Protein AF-A0A534A314-F1 (afdb_monomer)

Solvent-accessible surface area (backbone atoms only — not comparable to full-atom values): 8216 Å² total; per-residue (Å²): 131,87,49,72,64,58,55,51,50,52,51,50,52,51,52,52,53,55,54,60,58,64,67,71,78,52,62,71,66,57,42,53,50,52,50,49,46,46,48,26,66,86,48,67,47,77,51,80,60,60,69,62,54,51,57,53,46,54,55,48,51,54,51,50,52,48,51,52,55,72,70,52,55,65,70,62,51,62,73,41,39,63,57,50,59,48,58,46,47,54,49,34,52,51,38,17,50,56,44,15,52,51,35,40,74,72,70,42,56,71,68,58,12,47,50,52,4,52,65,64,30,73,64,90,74,61,67,63,58,55,53,51,53,59,55,51,62,61,53,64,73,68,77,78,124

Structure (mmCIF, N/CA/C/O backbone):
data_AF-A0A534A314-F1
#
_entry.id   AF-A0A534A314-F1
#
loop_
_atom_site.group_PDB
_atom_site.id
_atom_site.type_symbol
_atom_site.label_atom_id
_atom_site.label_alt_id
_atom_site.label_comp_id
_atom_site.label_asym_id
_atom_site.label_entity_id
_atom_site.label_seq_id
_atom_site.pdbx_PDB_ins_code
_atom_site.Cartn_x
_atom_site.Cartn_y
_atom_site.Cartn_z
_atom_site.occupancy
_atom_site.B_iso_or_equiv
_atom_site.auth_seq_id
_atom_site.auth_comp_id
_atom_site.auth_asym_id
_atom_site.auth_atom_id
_atom_site.pdbx_PDB_model_num
ATOM 1 N N . MET A 1 1 ? 15.201 -13.469 -41.704 1.00 51.03 1 MET A N 1
ATOM 2 C CA . MET A 1 1 ? 15.998 -13.654 -40.471 1.00 51.03 1 MET A CA 1
ATOM 3 C C . MET A 1 1 ? 16.182 -12.272 -39.883 1.00 51.03 1 MET A C 1
ATOM 5 O O . MET A 1 1 ? 16.648 -11.412 -40.612 1.00 51.03 1 MET A O 1
ATOM 9 N N . ILE A 1 2 ? 15.714 -12.028 -38.661 1.00 59.84 2 ILE A N 1
ATOM 10 C CA . ILE A 1 2 ? 15.777 -10.694 -38.045 1.00 59.84 2 ILE A CA 1
ATOM 11 C C . ILE A 1 2 ? 17.243 -10.406 -37.703 1.00 59.84 2 ILE A C 1
ATOM 13 O O . ILE A 1 2 ? 17.919 -11.263 -37.129 1.00 59.84 2 ILE A O 1
ATOM 17 N N . SER A 1 3 ? 17.747 -9.241 -38.097 1.00 76.69 3 SER A N 1
ATOM 18 C CA . SER A 1 3 ? 19.159 -8.882 -37.943 1.00 76.69 3 SER A CA 1
ATOM 19 C C . SER A 1 3 ? 19.471 -8.593 -36.469 1.00 76.69 3 SER A C 1
ATOM 21 O O . SER A 1 3 ? 18.669 -7.970 -35.768 1.00 76.69 3 SER A O 1
ATOM 23 N N . LEU A 1 4 ? 20.659 -8.973 -35.974 1.00 75.88 4 LEU A N 1
ATOM 24 C CA . LEU A 1 4 ? 21.098 -8.612 -34.609 1.00 75.88 4 LEU A CA 1
ATOM 25 C C . LEU A 1 4 ? 21.045 -7.093 -34.370 1.00 75.88 4 LEU A C 1
ATOM 27 O O . LEU A 1 4 ? 20.738 -6.653 -33.265 1.00 75.88 4 LEU A O 1
ATOM 31 N N . ALA A 1 5 ? 21.271 -6.302 -35.424 1.00 78.50 5 ALA A N 1
ATOM 32 C CA . ALA A 1 5 ? 21.130 -4.851 -35.398 1.00 78.50 5 ALA A CA 1
ATOM 33 C C . ALA A 1 5 ? 19.686 -4.399 -35.112 1.00 78.50 5 ALA A C 1
ATOM 35 O O . ALA A 1 5 ? 19.483 -3.521 -34.281 1.00 78.50 5 ALA A O 1
ATOM 36 N N . GLU A 1 6 ? 18.677 -5.028 -35.721 1.00 70.56 6 GLU A N 1
ATOM 37 C CA . GLU A 1 6 ? 17.263 -4.707 -35.466 1.00 70.56 6 GLU A CA 1
ATOM 38 C C . GLU A 1 6 ? 16.865 -5.069 -34.034 1.00 70.56 6 GLU A C 1
ATOM 40 O O . GLU A 1 6 ? 16.187 -4.296 -33.361 1.00 70.56 6 GLU A O 1
ATOM 45 N N . THR A 1 7 ? 17.369 -6.194 -33.521 1.00 77.00 7 THR A N 1
ATOM 46 C CA . THR A 1 7 ? 17.123 -6.601 -32.128 1.00 77.00 7 THR A CA 1
ATOM 47 C C . THR A 1 7 ? 17.767 -5.619 -31.142 1.00 77.00 7 THR A C 1
ATOM 49 O O . THR A 1 7 ? 17.141 -5.224 -30.159 1.00 77.00 7 THR A O 1
ATOM 52 N N . ALA A 1 8 ? 18.992 -5.163 -31.421 1.00 78.50 8 ALA A N 1
ATOM 53 C CA . ALA A 1 8 ? 19.691 -4.176 -30.600 1.00 78.50 8 ALA A CA 1
ATOM 54 C C . ALA A 1 8 ? 18.999 -2.802 -30.616 1.00 78.50 8 ALA A C 1
ATOM 56 O O . ALA A 1 8 ? 18.891 -2.164 -29.570 1.00 78.50 8 ALA A O 1
ATOM 57 N N . ILE A 1 9 ? 18.484 -2.367 -31.771 1.00 80.44 9 ILE A N 1
ATOM 58 C CA . ILE A 1 9 ? 17.748 -1.100 -31.908 1.00 80.44 9 ILE A CA 1
ATOM 59 C C . ILE A 1 9 ? 16.418 -1.161 -31.149 1.00 80.44 9 ILE A C 1
ATOM 61 O O . ILE A 1 9 ? 16.082 -0.212 -30.443 1.00 80.44 9 ILE A O 1
ATOM 65 N N . LEU A 1 10 ? 15.691 -2.279 -31.225 1.00 71.56 10 LEU A N 1
ATOM 66 C CA . LEU A 1 10 ? 14.437 -2.462 -30.486 1.00 71.56 10 LEU A CA 1
ATOM 67 C C . LEU A 1 10 ? 14.660 -2.481 -28.968 1.00 71.56 10 LEU A C 1
ATOM 69 O O . LEU A 1 10 ? 13.926 -1.823 -28.231 1.00 71.56 10 LEU A O 1
ATOM 73 N N . LEU A 1 11 ? 15.706 -3.167 -28.496 1.00 78.00 11 LEU A N 1
ATOM 74 C CA . LEU A 1 11 ? 16.074 -3.174 -27.077 1.00 78.00 11 LEU A CA 1
ATOM 75 C C . LEU A 1 11 ? 16.525 -1.787 -26.599 1.00 78.00 11 LEU A C 1
ATOM 77 O O . LEU A 1 11 ? 16.114 -1.345 -25.528 1.00 78.00 11 LEU A O 1
ATOM 81 N N . ALA A 1 12 ? 17.314 -1.066 -27.399 1.00 76.81 12 ALA A N 1
ATOM 82 C CA . ALA A 1 12 ? 17.746 0.291 -27.077 1.00 76.81 12 ALA A CA 1
ATOM 83 C C . ALA A 1 12 ? 16.563 1.273 -27.032 1.00 76.81 12 ALA A C 1
ATOM 85 O O . ALA A 1 12 ? 16.451 2.053 -26.085 1.00 76.81 12 ALA A O 1
ATOM 86 N N . ALA A 1 13 ? 15.644 1.200 -27.998 1.00 69.25 13 ALA A N 1
ATOM 87 C CA . ALA A 1 13 ? 14.438 2.024 -28.026 1.00 69.25 13 ALA A CA 1
ATOM 88 C C . ALA A 1 13 ? 13.527 1.740 -26.821 1.00 69.25 13 ALA A C 1
ATOM 90 O O . ALA A 1 13 ? 13.040 2.679 -26.189 1.00 69.25 13 ALA A O 1
ATOM 91 N N . ALA A 1 14 ? 13.359 0.468 -26.446 1.00 67.50 14 ALA A N 1
ATOM 92 C CA . ALA A 1 14 ? 12.597 0.076 -25.263 1.00 67.50 14 ALA A CA 1
ATOM 93 C C . ALA A 1 14 ? 13.229 0.616 -23.969 1.00 67.50 14 ALA A C 1
ATOM 95 O O . ALA A 1 14 ? 12.530 1.192 -23.137 1.00 67.50 14 ALA A O 1
ATOM 96 N N . VAL A 1 15 ? 14.552 0.505 -23.811 1.00 77.00 15 VAL A N 1
ATOM 97 C CA . VAL A 1 15 ? 15.273 1.030 -22.637 1.00 77.00 15 VAL A CA 1
ATOM 98 C C . VAL A 1 15 ? 15.159 2.553 -22.545 1.00 77.00 15 VAL A C 1
ATOM 100 O O . VAL A 1 15 ? 14.913 3.082 -21.459 1.00 77.00 15 VAL A O 1
ATOM 103 N N . VAL A 1 16 ? 15.290 3.268 -23.665 1.00 71.88 16 VAL A N 1
ATOM 104 C CA . VAL A 1 16 ? 15.175 4.735 -23.704 1.00 71.88 16 VAL A CA 1
ATOM 105 C C . VAL A 1 16 ? 13.746 5.185 -23.396 1.00 71.88 16 VAL A C 1
ATOM 107 O O . VAL A 1 16 ? 13.565 6.067 -22.557 1.00 71.88 16 VAL A O 1
ATOM 110 N N . ALA A 1 17 ? 12.734 4.547 -23.989 1.00 59.81 17 ALA A N 1
ATOM 111 C CA . ALA A 1 17 ? 11.330 4.836 -23.705 1.00 59.81 17 ALA A CA 1
ATOM 112 C C . ALA A 1 17 ? 10.996 4.598 -22.222 1.00 59.81 17 ALA A C 1
ATOM 114 O O . ALA A 1 17 ? 10.445 5.476 -21.559 1.00 59.81 17 ALA A O 1
ATOM 115 N N . VAL A 1 18 ? 11.408 3.455 -21.662 1.00 59.53 18 VAL A N 1
ATOM 116 C CA . VAL A 1 18 ? 11.186 3.113 -20.246 1.00 59.53 18 VAL A CA 1
ATOM 117 C C . VAL A 1 18 ? 11.905 4.091 -19.309 1.00 59.53 18 VAL A C 1
ATOM 119 O O . VAL A 1 18 ? 11.337 4.518 -18.303 1.00 59.53 18 VAL A O 1
ATOM 122 N N . SER A 1 19 ? 13.135 4.494 -19.639 1.00 60.34 19 SER A N 1
ATOM 123 C CA . SER A 1 19 ? 13.911 5.449 -18.838 1.00 60.34 19 SER A CA 1
ATOM 124 C C . SER A 1 19 ? 13.297 6.856 -18.856 1.00 60.34 19 SER A C 1
ATOM 126 O O . SER A 1 19 ? 13.246 7.519 -17.817 1.00 60.34 19 SER A O 1
ATOM 128 N N . LEU A 1 20 ? 12.754 7.282 -20.003 1.00 61.81 20 LEU A N 1
ATOM 129 C CA . LEU A 1 20 ? 12.085 8.575 -20.159 1.00 61.81 20 LEU A CA 1
ATOM 130 C C . LEU A 1 20 ? 10.783 8.643 -19.344 1.00 61.81 20 LEU A C 1
ATOM 132 O O . LEU A 1 20 ? 10.540 9.628 -18.648 1.00 61.81 20 LEU A O 1
ATOM 136 N N . PHE A 1 21 ? 9.993 7.566 -19.333 1.00 49.66 21 PHE A N 1
ATOM 137 C CA . PHE A 1 21 ? 8.786 7.473 -18.501 1.00 49.66 21 PHE A CA 1
ATOM 138 C C . PHE A 1 21 ? 9.092 7.374 -16.998 1.00 49.66 21 PHE A C 1
ATOM 140 O O . PHE A 1 21 ? 8.310 7.848 -16.170 1.00 49.66 21 PHE A O 1
ATOM 147 N N . ARG A 1 22 ? 10.265 6.849 -16.621 1.00 53.84 22 ARG A N 1
ATOM 148 C CA . ARG A 1 22 ? 10.719 6.801 -15.220 1.00 53.84 22 ARG A CA 1
ATOM 149 C C . ARG A 1 22 ? 11.080 8.181 -14.651 1.00 53.84 22 ARG A C 1
ATOM 151 O O . ARG A 1 22 ? 11.195 8.326 -13.433 1.00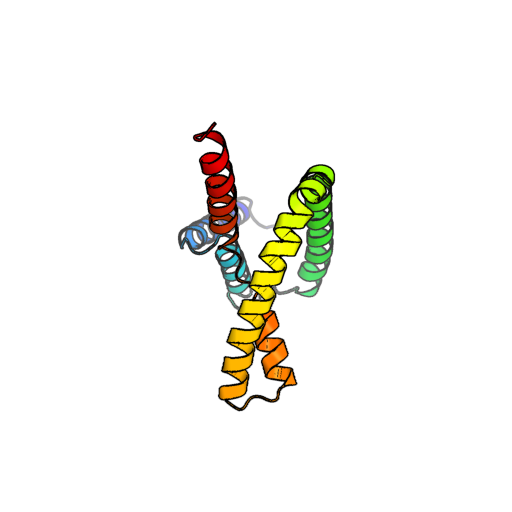 53.84 22 ARG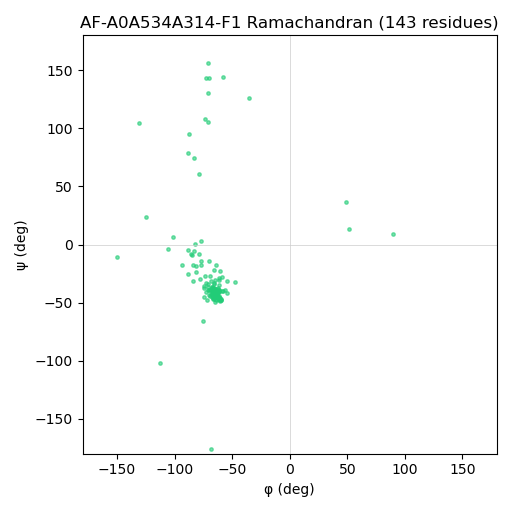 A O 1
ATOM 158 N N . PHE A 1 23 ? 11.230 9.199 -15.499 1.00 48.25 23 PHE A N 1
ATOM 159 C CA . PHE A 1 23 ? 11.619 10.551 -15.088 1.00 48.25 23 PHE A CA 1
ATOM 160 C C . PHE A 1 23 ? 10.473 11.360 -14.443 1.00 48.25 23 PHE A C 1
ATOM 162 O O . PHE A 1 23 ? 10.726 12.354 -13.764 1.00 48.25 23 PHE A O 1
ATOM 169 N N . ALA A 1 24 ? 9.215 10.917 -14.564 1.00 52.94 24 ALA A N 1
ATOM 170 C CA . ALA A 1 24 ? 8.035 11.683 -14.143 1.00 52.94 24 ALA A CA 1
ATOM 171 C C . ALA A 1 24 ? 7.748 11.726 -12.622 1.00 52.94 24 ALA A C 1
ATOM 173 O O . ALA A 1 24 ? 6.764 12.334 -12.213 1.00 52.94 24 ALA A O 1
ATOM 174 N N . ARG A 1 25 ? 8.593 11.130 -11.765 1.00 50.28 25 ARG A N 1
ATOM 175 C CA . ARG A 1 25 ? 8.649 11.351 -10.295 1.00 50.28 25 ARG A CA 1
ATOM 176 C C . ARG A 1 25 ? 7.337 11.230 -9.487 1.00 50.28 25 ARG A C 1
ATOM 178 O O . ARG A 1 25 ? 7.312 11.600 -8.314 1.00 50.28 25 ARG A O 1
ATOM 185 N N . LEU A 1 26 ? 6.274 10.673 -10.058 1.00 52.34 26 LEU A N 1
ATOM 186 C CA . LEU A 1 26 ? 5.125 10.155 -9.319 1.00 52.34 26 LEU A CA 1
ATOM 187 C C . LEU A 1 26 ? 5.542 8.876 -8.582 1.00 52.34 26 LEU A C 1
ATOM 189 O O . LEU A 1 26 ? 6.525 8.239 -8.960 1.00 52.34 26 LEU A O 1
ATOM 193 N N . SER A 1 27 ? 4.827 8.536 -7.501 1.00 56.97 27 SER A N 1
ATOM 194 C CA . SER A 1 27 ? 5.039 7.317 -6.699 1.00 56.97 27 SER A CA 1
ATOM 195 C C . SER A 1 27 ? 5.465 6.154 -7.606 1.00 56.97 27 SER A C 1
ATOM 197 O O . SER A 1 27 ? 4.811 5.893 -8.610 1.00 56.97 27 SER A O 1
ATOM 199 N N . SER A 1 28 ? 6.586 5.495 -7.295 1.00 60.88 28 SER A N 1
ATOM 200 C CA . SER A 1 28 ? 7.223 4.490 -8.169 1.00 60.88 28 SER A CA 1
ATOM 201 C C . SER A 1 28 ? 6.226 3.452 -8.724 1.00 60.88 28 SER A C 1
ATOM 203 O O . SER A 1 28 ? 6.332 3.016 -9.865 1.00 60.88 28 SER A O 1
ATOM 205 N N . ILE A 1 29 ? 5.191 3.132 -7.943 1.00 68.19 29 ILE A N 1
ATOM 206 C CA . ILE A 1 29 ? 4.093 2.228 -8.310 1.00 68.19 29 ILE A CA 1
ATOM 207 C C . ILE A 1 29 ? 3.181 2.831 -9.392 1.00 68.19 29 ILE A C 1
ATOM 209 O O . ILE A 1 29 ? 2.847 2.148 -10.356 1.00 68.19 29 ILE A O 1
ATOM 213 N N . LEU A 1 30 ? 2.808 4.109 -9.269 1.00 64.94 30 LEU A N 1
ATOM 214 C CA . LEU A 1 30 ? 2.033 4.840 -10.281 1.00 64.94 30 LEU A CA 1
ATOM 215 C C . LEU A 1 30 ? 2.797 4.950 -11.608 1.00 64.94 30 LEU A C 1
ATOM 217 O O . LEU A 1 30 ? 2.185 4.825 -12.665 1.00 64.94 30 LEU A O 1
ATOM 221 N N . GLY A 1 31 ? 4.122 5.129 -11.559 1.00 68.81 31 GLY A N 1
ATOM 222 C CA . GLY A 1 31 ? 4.974 5.161 -12.753 1.00 68.81 31 GLY A CA 1
ATOM 223 C C . GLY A 1 31 ? 5.003 3.825 -13.502 1.00 68.81 31 GLY A C 1
ATOM 224 O O . GLY A 1 31 ? 4.824 3.802 -14.718 1.00 68.81 31 GLY A O 1
ATOM 225 N N . TYR A 1 32 ? 5.150 2.709 -12.778 1.00 68.00 32 TYR A N 1
ATOM 226 C CA . TYR A 1 32 ? 5.057 1.369 -13.372 1.00 68.00 32 TYR A CA 1
ATOM 227 C C . TYR A 1 32 ? 3.667 1.087 -13.959 1.00 68.00 32 TYR A C 1
ATOM 229 O O . TYR A 1 32 ? 3.571 0.538 -15.055 1.00 68.00 32 TYR A O 1
ATOM 237 N N . LEU A 1 33 ? 2.595 1.501 -13.272 1.00 73.81 33 LEU A N 1
ATOM 238 C CA . LEU A 1 33 ? 1.221 1.310 -13.746 1.00 73.81 33 LEU A CA 1
ATOM 239 C C . LEU A 1 33 ? 0.939 2.117 -15.026 1.00 73.81 33 LEU A C 1
ATOM 241 O O . LEU A 1 33 ? 0.371 1.590 -15.979 1.00 73.81 33 LEU A O 1
ATOM 245 N N . ALA A 1 34 ? 1.375 3.379 -15.066 1.00 74.06 34 ALA A N 1
ATOM 246 C CA . ALA A 1 34 ? 1.204 4.254 -16.224 1.00 74.06 34 ALA A CA 1
ATOM 247 C C . ALA A 1 34 ? 2.010 3.769 -17.438 1.00 74.06 34 ALA A C 1
ATOM 249 O O . ALA A 1 34 ? 1.492 3.767 -18.551 1.00 74.06 34 ALA A O 1
ATOM 250 N N . ALA A 1 35 ? 3.246 3.304 -17.226 1.00 71.75 35 ALA A N 1
ATOM 251 C CA . ALA A 1 35 ? 4.055 2.705 -18.285 1.00 71.75 35 ALA A CA 1
ATOM 252 C C . ALA A 1 35 ? 3.411 1.417 -18.829 1.00 71.75 35 ALA A C 1
ATOM 254 O O . ALA A 1 35 ? 3.338 1.238 -20.042 1.00 71.75 35 ALA A O 1
ATOM 255 N N . GLY A 1 36 ? 2.881 0.557 -17.951 1.00 72.19 36 GLY A N 1
ATOM 256 C CA . GLY A 1 36 ? 2.141 -0.644 -18.351 1.00 72.19 36 GLY A CA 1
ATOM 257 C C . GLY A 1 36 ? 0.879 -0.327 -19.158 1.00 72.19 36 GLY A C 1
ATOM 258 O O . GLY A 1 36 ? 0.604 -0.999 -20.148 1.00 72.19 36 GLY A O 1
ATOM 259 N N . LEU A 1 37 ? 0.152 0.734 -18.798 1.00 75.75 37 LEU A N 1
ATOM 260 C CA . LEU A 1 37 ? -1.029 1.186 -19.539 1.00 75.75 37 LEU A CA 1
ATOM 261 C C . LEU A 1 37 ? -0.667 1.794 -20.905 1.00 75.75 37 LEU A C 1
ATOM 263 O O . LEU A 1 37 ? -1.351 1.532 -21.890 1.00 75.75 37 LEU A O 1
ATOM 267 N N . ALA A 1 38 ? 0.424 2.564 -20.973 1.00 73.62 38 ALA A N 1
ATOM 268 C CA . ALA A 1 38 ? 0.909 3.185 -22.207 1.00 73.62 38 ALA A CA 1
ATOM 269 C C . ALA A 1 38 ? 1.500 2.167 -23.200 1.00 73.62 38 ALA A C 1
ATOM 271 O O . ALA A 1 38 ? 1.384 2.342 -24.411 1.00 73.62 38 ALA A O 1
ATOM 272 N N . ILE A 1 39 ? 2.134 1.104 -22.704 1.00 69.88 39 ILE A N 1
ATOM 273 C CA . ILE A 1 39 ? 2.740 0.048 -23.532 1.00 69.88 39 ILE A CA 1
ATOM 274 C C . ILE A 1 39 ? 1.726 -1.066 -23.855 1.00 69.88 39 ILE A C 1
ATOM 276 O O . ILE A 1 39 ? 1.852 -1.740 -24.877 1.00 69.88 39 ILE A O 1
ATOM 280 N N . GLY A 1 40 ? 0.714 -1.247 -23.004 1.00 68.88 40 GLY A N 1
ATOM 281 C CA . GLY A 1 40 ? -0.323 -2.264 -23.145 1.00 68.88 40 GLY A CA 1
ATOM 282 C C . GLY A 1 40 ? -1.288 -2.041 -24.321 1.00 68.88 40 GLY A C 1
ATOM 283 O O . GLY A 1 40 ? -1.151 -1.086 -25.093 1.00 68.88 40 GLY A O 1
ATOM 284 N N . PRO A 1 41 ? -2.310 -2.907 -24.450 1.00 65.31 41 PRO A N 1
ATOM 285 C CA . PRO A 1 41 ? -3.249 -2.894 -25.578 1.00 65.31 41 PRO A CA 1
ATOM 286 C C . PRO A 1 41 ? -4.043 -1.583 -25.705 1.00 65.31 41 PRO A C 1
ATOM 288 O O . PRO A 1 41 ? -4.494 -1.245 -26.793 1.00 65.31 41 PRO A O 1
ATOM 291 N N . TRP A 1 42 ? -4.182 -0.825 -24.609 1.00 66.19 42 TRP A N 1
ATOM 292 C CA . TRP A 1 42 ? -4.869 0.474 -24.562 1.00 66.19 42 TRP A CA 1
ATOM 293 C C . TRP A 1 42 ? -3.995 1.681 -24.948 1.00 66.19 42 TRP A C 1
ATOM 295 O O . TRP A 1 42 ? -4.519 2.785 -25.077 1.00 66.19 42 TRP A O 1
ATOM 305 N N . GLY A 1 43 ? -2.680 1.497 -25.103 1.00 68.81 43 GLY A N 1
ATOM 306 C CA . GLY A 1 43 ? -1.740 2.549 -25.488 1.00 68.81 43 GLY A CA 1
ATOM 307 C C . GLY A 1 43 ? -1.159 2.310 -26.879 1.00 68.81 43 GLY A C 1
ATOM 308 O O . GLY A 1 43 ? -1.808 2.578 -27.884 1.00 68.81 43 GLY A O 1
ATOM 309 N N . LEU A 1 44 ? 0.075 1.809 -26.945 1.00 64.19 44 LEU A N 1
ATOM 310 C CA . LEU A 1 44 ? 0.793 1.559 -28.202 1.00 64.19 44 LEU A CA 1
ATOM 311 C C . LEU A 1 44 ? 0.449 0.213 -28.868 1.00 64.19 44 LEU A C 1
ATOM 313 O O . LEU A 1 44 ? 0.934 -0.049 -29.966 1.00 64.19 44 LEU A O 1
ATOM 317 N N . ASN A 1 45 ? -0.358 -0.637 -28.215 1.00 66.88 45 ASN A N 1
ATOM 318 C CA . ASN A 1 45 ? -0.768 -1.966 -28.693 1.00 66.88 45 ASN A CA 1
ATOM 319 C C . ASN A 1 45 ? 0.404 -2.840 -29.185 1.00 66.88 45 ASN A C 1
ATOM 321 O O . ASN A 1 45 ? 0.301 -3.587 -30.155 1.00 66.88 45 ASN A O 1
ATOM 325 N N . LEU A 1 46 ? 1.551 -2.724 -28.509 1.00 62.12 46 LEU A N 1
ATOM 326 C CA . LEU A 1 46 ? 2.768 -3.459 -28.858 1.00 62.12 46 LEU A CA 1
ATOM 327 C C . LEU A 1 46 ? 2.713 -4.928 -28.406 1.00 62.12 46 LEU A C 1
ATOM 329 O O . LEU A 1 46 ? 3.494 -5.746 -28.886 1.00 62.12 46 LEU A O 1
ATOM 333 N N . ILE A 1 47 ? 1.802 -5.261 -27.483 1.00 60.75 47 ILE A N 1
ATOM 334 C CA . ILE A 1 47 ? 1.585 -6.612 -26.961 1.00 60.75 47 ILE A CA 1
ATOM 335 C C . ILE A 1 47 ? 0.082 -6.928 -27.008 1.00 60.75 47 ILE A C 1
ATOM 337 O O . ILE A 1 47 ? -0.687 -6.412 -26.198 1.00 60.75 47 ILE A O 1
ATOM 341 N N . GLY A 1 48 ? -0.328 -7.756 -27.975 1.00 61.94 48 GLY A N 1
ATOM 342 C CA . GLY A 1 48 ? -1.734 -8.102 -28.233 1.00 61.94 48 GLY A CA 1
ATOM 343 C C . GLY A 1 48 ? -2.240 -9.373 -27.537 1.00 61.94 48 GLY A C 1
ATOM 344 O O . GLY A 1 48 ? -3.446 -9.537 -27.381 1.00 61.94 48 GLY A O 1
ATOM 345 N N . ASP A 1 49 ? -1.350 -10.254 -27.070 1.00 67.38 49 ASP A N 1
ATOM 346 C CA . ASP A 1 49 ? -1.734 -11.510 -26.409 1.00 67.38 49 ASP A CA 1
ATOM 347 C C . ASP A 1 49 ? -1.933 -11.319 -24.898 1.00 67.38 49 ASP A C 1
ATOM 349 O O . ASP A 1 49 ? -1.076 -11.654 -24.072 1.00 67.38 49 ASP A O 1
ATOM 353 N N . ILE A 1 50 ? -3.094 -10.774 -24.533 1.00 70.31 50 ILE A N 1
ATOM 354 C CA . ILE A 1 50 ? -3.507 -10.559 -23.137 1.00 70.31 50 ILE A CA 1
ATOM 355 C C . ILE A 1 50 ? -3.477 -11.879 -22.349 1.00 70.31 50 ILE A C 1
ATOM 357 O O . ILE A 1 50 ? -3.005 -11.897 -21.211 1.00 70.31 50 ILE A O 1
ATOM 361 N N . ASP A 1 51 ? -3.890 -12.990 -22.965 1.00 74.44 51 ASP A N 1
ATOM 362 C CA . ASP A 1 51 ? -3.914 -14.317 -22.336 1.00 74.44 51 ASP A CA 1
ATOM 363 C C . ASP A 1 51 ? -2.520 -14.793 -21.900 1.00 74.44 51 ASP A C 1
ATOM 365 O O . ASP A 1 51 ? -2.338 -15.322 -20.800 1.00 74.44 51 ASP A O 1
ATOM 369 N N . ARG A 1 52 ? -1.494 -14.550 -22.726 1.00 72.62 52 ARG A N 1
ATOM 370 C CA . ARG A 1 52 ? -0.108 -14.926 -22.403 1.00 72.62 52 ARG A CA 1
ATOM 371 C C . ARG A 1 52 ? 0.471 -14.055 -21.296 1.00 72.62 52 ARG A C 1
ATOM 373 O O . ARG A 1 52 ? 1.162 -14.569 -20.416 1.00 72.62 52 ARG A O 1
ATOM 380 N N . ILE A 1 53 ? 0.164 -12.759 -21.306 1.00 76.12 53 ILE A N 1
ATOM 381 C CA . ILE A 1 53 ? 0.586 -11.838 -20.244 1.00 76.12 53 ILE A CA 1
ATOM 382 C C . ILE A 1 53 ? -0.074 -12.215 -18.913 1.00 76.12 53 ILE A C 1
ATOM 384 O O . ILE A 1 53 ? 0.595 -12.195 -17.878 1.00 76.12 53 ILE A O 1
ATOM 388 N N . MET A 1 54 ? -1.363 -12.570 -18.927 1.00 82.62 54 MET A N 1
ATOM 389 C CA . MET A 1 54 ? -2.124 -12.910 -17.723 1.00 82.62 54 MET A CA 1
ATOM 390 C C . MET A 1 54 ? -1.570 -14.167 -17.044 1.00 82.62 54 MET A C 1
ATOM 392 O O . MET A 1 54 ? -1.309 -14.136 -15.842 1.00 82.62 54 MET A O 1
ATOM 396 N N . GLN A 1 55 ? -1.269 -15.215 -17.817 1.00 82.75 55 GLN A N 1
ATOM 397 C CA . GLN A 1 55 ? -0.677 -16.444 -17.285 1.00 82.75 55 GLN A CA 1
ATOM 398 C C . GLN A 1 55 ? 0.703 -16.188 -16.652 1.00 82.75 55 GLN A C 1
ATOM 400 O O . GLN A 1 55 ? 0.968 -16.632 -15.539 1.00 82.75 55 GLN A O 1
ATOM 405 N N . VAL A 1 56 ? 1.577 -15.417 -17.312 1.00 84.62 56 VAL A N 1
ATOM 406 C CA . VAL A 1 56 ? 2.898 -15.049 -16.760 1.00 84.62 56 VAL A CA 1
ATOM 407 C C . VAL A 1 56 ? 2.772 -14.155 -15.518 1.00 84.62 56 VAL A C 1
ATOM 409 O O . VAL A 1 56 ? 3.533 -14.311 -14.561 1.00 84.62 56 VAL A O 1
ATOM 412 N N . SER A 1 57 ? 1.801 -13.242 -15.499 1.00 86.62 57 SER A N 1
ATOM 413 C CA . SER A 1 57 ? 1.565 -12.339 -14.366 1.00 86.62 57 SER A CA 1
ATOM 414 C C . SER A 1 57 ? 1.071 -13.084 -13.130 1.00 86.62 57 SER A C 1
ATOM 416 O O . SER A 1 57 ? 1.485 -12.752 -12.022 1.00 86.62 57 SER A O 1
ATOM 418 N N . GLU A 1 58 ? 0.239 -14.113 -13.302 1.00 91.38 58 GLU A N 1
ATOM 419 C CA . GLU A 1 58 ? -0.228 -14.951 -12.198 1.00 91.38 58 GLU A CA 1
ATOM 420 C C . GLU A 1 58 ? 0.950 -15.637 -11.488 1.00 91.38 58 GLU A C 1
ATOM 422 O O . GLU A 1 58 ? 1.108 -15.501 -10.272 1.00 91.38 58 GLU A O 1
ATOM 427 N N . PHE A 1 59 ? 1.860 -16.256 -12.249 1.00 92.12 59 PHE A N 1
ATOM 428 C CA . PHE A 1 59 ? 3.094 -16.821 -11.693 1.00 92.12 59 PHE A CA 1
ATOM 429 C C . PHE A 1 59 ? 3.985 -15.753 -11.035 1.00 92.12 59 PHE A C 1
ATOM 431 O O . PHE A 1 59 ? 4.544 -15.989 -9.961 1.00 92.12 59 PHE A O 1
ATOM 438 N N . GLY A 1 60 ? 4.093 -14.565 -11.638 1.00 88.69 60 GLY A N 1
ATOM 439 C CA . GLY A 1 60 ? 4.865 -13.447 -11.090 1.00 88.69 60 GLY A CA 1
ATOM 440 C C . GLY A 1 60 ? 4.332 -12.933 -9.747 1.00 88.69 60 GLY A C 1
ATOM 441 O O . GLY A 1 60 ? 5.117 -12.676 -8.834 1.00 88.69 60 GLY A O 1
ATOM 442 N N . ILE A 1 61 ? 3.009 -12.830 -9.591 1.00 92.19 61 ILE A N 1
ATOM 443 C CA . ILE A 1 61 ? 2.365 -12.415 -8.335 1.00 92.19 61 ILE A CA 1
ATOM 444 C C . ILE A 1 61 ? 2.584 -13.468 -7.245 1.00 92.19 61 ILE A C 1
ATOM 446 O O . ILE A 1 61 ? 2.891 -13.101 -6.111 1.00 92.19 61 ILE A O 1
ATOM 450 N N . VAL A 1 62 ? 2.484 -14.761 -7.574 1.00 94.69 62 VAL A N 1
ATOM 451 C CA . VAL A 1 62 ? 2.765 -15.850 -6.622 1.00 94.69 62 VAL A CA 1
ATOM 452 C C . VAL A 1 62 ? 4.216 -15.790 -6.142 1.00 94.69 62 VAL A C 1
ATOM 454 O O . VAL A 1 62 ? 4.461 -15.850 -4.937 1.00 94.69 62 VAL A O 1
ATOM 457 N N . LEU A 1 63 ? 5.177 -15.601 -7.054 1.00 95.50 63 LEU A N 1
ATOM 458 C CA . LEU A 1 63 ? 6.592 -15.458 -6.699 1.00 95.50 63 LEU A CA 1
ATOM 459 C C . LEU A 1 63 ? 6.841 -14.211 -5.837 1.00 95.50 63 LEU A C 1
ATOM 461 O O . LEU A 1 63 ? 7.567 -14.282 -4.847 1.00 95.50 63 LEU A O 1
ATOM 465 N N . LEU A 1 64 ? 6.222 -13.077 -6.177 1.00 91.25 64 LEU A N 1
ATOM 466 C CA . LEU A 1 64 ? 6.331 -11.846 -5.396 1.00 91.25 64 LEU A CA 1
ATOM 467 C C . LEU A 1 64 ? 5.761 -12.032 -3.987 1.00 91.25 64 LEU A C 1
ATOM 469 O O . LEU A 1 64 ? 6.402 -11.644 -3.013 1.00 91.25 64 LEU A O 1
ATOM 473 N N . LEU A 1 65 ? 4.587 -12.653 -3.861 1.00 91.00 65 LEU A N 1
ATOM 474 C CA . LEU A 1 65 ? 3.964 -12.922 -2.567 1.00 91.00 65 LEU A CA 1
ATOM 475 C C . LEU A 1 65 ? 4.790 -13.916 -1.740 1.00 91.00 65 LEU A C 1
ATOM 477 O O . LEU A 1 65 ? 4.878 -13.770 -0.522 1.00 91.00 65 LEU A O 1
ATOM 481 N N . PHE A 1 66 ? 5.446 -14.874 -2.397 1.00 93.38 66 PHE A N 1
ATOM 482 C CA . PHE A 1 66 ? 6.387 -15.790 -1.762 1.00 93.38 66 PHE A CA 1
ATOM 483 C C . PHE A 1 66 ? 7.618 -15.058 -1.217 1.00 93.38 66 PHE A C 1
ATOM 485 O O . PHE A 1 66 ? 7.943 -15.214 -0.043 1.00 93.38 66 PHE A O 1
ATOM 492 N N . ILE A 1 67 ? 8.259 -14.204 -2.022 1.00 91.75 67 ILE A N 1
ATOM 493 C CA . ILE A 1 67 ? 9.404 -13.386 -1.588 1.00 91.75 67 ILE A CA 1
ATOM 494 C C . ILE A 1 67 ? 8.998 -12.460 -0.436 1.00 91.75 67 ILE A C 1
ATOM 496 O O . ILE A 1 67 ? 9.685 -12.418 0.581 1.00 91.75 67 ILE A O 1
ATOM 500 N N . ILE A 1 68 ? 7.852 -11.779 -0.545 1.00 87.81 68 ILE A N 1
ATOM 501 C CA . ILE A 1 68 ? 7.299 -10.953 0.539 1.00 87.81 68 ILE A CA 1
ATOM 502 C C . ILE A 1 68 ? 7.084 -11.802 1.800 1.00 87.81 68 ILE A C 1
ATOM 504 O O . ILE A 1 68 ? 7.385 -11.348 2.901 1.00 87.81 68 ILE A O 1
ATOM 508 N N . GLY A 1 69 ? 6.604 -13.038 1.654 1.00 87.06 69 GLY A N 1
ATOM 509 C CA . GLY A 1 69 ? 6.458 -13.993 2.751 1.00 87.06 69 GLY A CA 1
ATOM 510 C C . GLY A 1 69 ? 7.785 -14.381 3.410 1.00 87.06 69 GLY A C 1
ATOM 511 O O . GLY A 1 69 ? 7.838 -14.470 4.633 1.00 87.06 69 GLY A O 1
ATOM 512 N N . LEU A 1 70 ? 8.854 -14.564 2.627 1.00 87.56 70 LEU A N 1
ATOM 513 C CA . LEU A 1 70 ? 10.202 -14.864 3.132 1.00 87.56 70 LEU A CA 1
ATOM 514 C C . LEU A 1 70 ? 10.875 -13.654 3.796 1.00 87.56 70 LEU A C 1
ATOM 516 O O . LEU A 1 70 ? 11.634 -13.812 4.751 1.00 87.56 70 LEU A O 1
ATOM 520 N N . GLU A 1 71 ? 10.602 -12.447 3.303 1.00 84.56 71 GLU A N 1
ATOM 521 C CA . GLU A 1 71 ? 11.168 -11.200 3.825 1.00 84.56 71 GLU A CA 1
ATOM 522 C C . GLU A 1 71 ? 10.417 -10.690 5.070 1.00 84.56 71 GLU A C 1
ATOM 524 O O . GLU A 1 71 ? 10.975 -9.991 5.925 1.00 84.56 71 GLU A O 1
ATOM 529 N N . LEU A 1 72 ? 9.152 -11.091 5.233 1.00 79.00 72 LEU A N 1
ATOM 530 C CA . LEU A 1 72 ? 8.357 -10.811 6.423 1.00 79.00 72 LEU A CA 1
ATOM 531 C C . LEU A 1 72 ? 8.850 -11.630 7.620 1.00 79.00 72 LEU A C 1
ATOM 533 O O . LEU A 1 72 ? 8.536 -12.803 7.779 1.00 79.00 72 LEU A O 1
ATOM 537 N N . GLN A 1 73 ? 9.544 -10.972 8.548 1.00 76.12 73 GLN A N 1
ATOM 538 C CA . GLN A 1 73 ? 9.874 -11.551 9.851 1.00 76.12 73 GLN A CA 1
ATOM 539 C C . GLN A 1 73 ? 8.621 -11.601 10.756 1.00 76.12 73 GLN A C 1
ATOM 541 O O . GLN A 1 73 ? 8.209 -10.552 11.278 1.00 76.12 73 GLN A O 1
ATOM 546 N N . PRO A 1 74 ? 8.027 -12.784 11.028 1.00 71.00 74 PRO A N 1
ATOM 547 C CA . PRO A 1 74 ? 6.781 -12.890 11.795 1.00 71.00 74 PRO A CA 1
ATOM 548 C C . PRO A 1 74 ? 6.931 -12.347 13.222 1.00 71.00 74 PRO A C 1
ATOM 550 O O . PRO A 1 74 ? 6.030 -11.693 13.748 1.00 71.00 74 PRO A O 1
ATOM 553 N N . THR A 1 75 ? 8.107 -12.520 13.825 1.00 73.69 75 THR A N 1
ATOM 554 C CA . THR A 1 75 ? 8.435 -12.035 15.172 1.00 73.69 75 THR A CA 1
ATOM 555 C C . THR A 1 75 ? 8.356 -10.510 15.269 1.00 73.69 75 THR A C 1
ATOM 557 O O . THR A 1 75 ? 7.833 -9.965 16.241 1.00 73.69 75 THR A O 1
ATOM 560 N N . ARG A 1 76 ? 8.812 -9.798 14.230 1.00 68.06 76 ARG A N 1
ATOM 561 C CA . ARG A 1 76 ? 8.775 -8.330 14.172 1.00 68.06 76 ARG A CA 1
ATOM 562 C C . ARG A 1 76 ? 7.344 -7.821 13.997 1.00 68.06 76 ARG A C 1
ATOM 564 O O . ARG A 1 76 ? 6.953 -6.837 14.628 1.00 68.06 76 ARG A O 1
ATOM 571 N N . LEU A 1 77 ? 6.540 -8.546 13.220 1.00 68.38 77 LEU A N 1
ATOM 572 C CA . LEU A 1 77 ? 5.117 -8.269 13.034 1.00 68.38 77 LEU A CA 1
ATOM 573 C C . LEU A 1 77 ? 4.327 -8.440 14.342 1.00 68.38 77 LEU A C 1
ATOM 575 O O . LEU A 1 77 ? 3.485 -7.607 14.673 1.00 68.38 77 LEU A O 1
ATOM 579 N N . TRP A 1 78 ? 4.647 -9.465 15.137 1.00 77.25 78 TRP A N 1
ATOM 580 C CA . TRP A 1 78 ? 3.994 -9.731 16.424 1.00 77.25 78 TRP A CA 1
ATOM 581 C C . TRP A 1 78 ? 4.260 -8.660 17.484 1.00 77.25 78 TRP A C 1
ATOM 583 O O . TRP A 1 78 ? 3.345 -8.301 18.229 1.00 77.25 78 TRP A O 1
ATOM 593 N N . VAL A 1 79 ? 5.471 -8.098 17.530 1.00 73.06 79 VAL A N 1
ATOM 594 C CA . VAL A 1 79 ? 5.798 -6.973 18.426 1.00 73.06 79 VAL A CA 1
ATOM 595 C C . VAL A 1 79 ? 5.050 -5.704 18.000 1.00 73.06 79 VAL A C 1
ATOM 597 O O . VAL A 1 79 ? 4.564 -4.946 18.841 1.00 73.06 79 VAL A O 1
ATOM 600 N N . MET A 1 80 ? 4.890 -5.494 16.692 1.00 63.53 80 MET A N 1
ATOM 601 C CA . MET A 1 80 ? 4.207 -4.323 16.138 1.00 63.53 80 MET A CA 1
ATOM 602 C C . MET A 1 80 ? 2.683 -4.489 16.039 1.00 63.53 80 MET A C 1
ATOM 604 O O . MET A 1 80 ? 1.998 -3.497 15.797 1.00 63.53 80 MET A O 1
ATOM 608 N N . ARG A 1 81 ? 2.118 -5.682 16.291 1.00 74.06 81 ARG A N 1
ATOM 609 C CA . ARG A 1 81 ? 0.680 -5.965 16.116 1.00 74.06 81 ARG A CA 1
ATOM 610 C C . ARG A 1 81 ? -0.220 -4.996 16.878 1.00 74.06 81 ARG A C 1
ATOM 612 O O . ARG A 1 81 ? -1.197 -4.520 16.327 1.00 74.06 81 ARG A O 1
ATOM 619 N N . ARG A 1 82 ? 0.116 -4.634 18.122 1.00 67.12 82 ARG A N 1
ATOM 620 C CA . ARG A 1 82 ? -0.706 -3.685 18.899 1.00 67.12 82 ARG A CA 1
ATOM 621 C C . ARG A 1 82 ? -0.650 -2.272 18.321 1.00 67.12 82 ARG A C 1
ATOM 623 O O . ARG A 1 82 ? -1.636 -1.553 18.395 1.00 67.12 82 ARG A O 1
ATOM 630 N N . LEU A 1 83 ? 0.476 -1.891 17.721 1.00 65.12 83 LEU A N 1
ATOM 631 C CA . LEU A 1 83 ? 0.626 -0.600 17.056 1.00 65.12 83 LEU A CA 1
ATOM 632 C C . LEU A 1 83 ? -0.127 -0.578 15.715 1.00 65.12 83 LEU A C 1
ATOM 634 O O . LEU A 1 83 ? -0.850 0.371 15.438 1.00 65.12 83 LEU A O 1
ATOM 638 N N . VAL A 1 84 ? 0.012 -1.636 14.910 1.00 67.25 84 VAL A N 1
ATOM 639 C CA . VAL A 1 84 ? -0.598 -1.758 13.576 1.00 67.25 84 VAL A CA 1
ATOM 640 C C . VAL A 1 84 ? -2.109 -1.966 13.671 1.00 67.25 84 VAL A C 1
ATOM 642 O O . VAL A 1 84 ? -2.858 -1.245 13.022 1.00 67.25 84 VAL A O 1
ATOM 645 N N . PHE A 1 85 ? -2.575 -2.888 14.515 1.00 68.06 85 PHE A N 1
ATOM 646 C CA . PHE A 1 85 ? -4.005 -3.133 14.704 1.00 68.06 85 PHE A CA 1
ATOM 647 C C . PHE A 1 85 ? -4.675 -2.077 15.587 1.00 68.06 85 PHE A C 1
ATOM 649 O O . PHE A 1 85 ? -5.839 -1.789 15.373 1.00 68.06 85 PHE A O 1
ATOM 656 N N . GLY A 1 86 ? -3.974 -1.459 16.543 1.00 75.31 86 GLY A N 1
ATOM 657 C CA . GLY A 1 86 ? -4.560 -0.407 17.382 1.00 75.31 86 GLY A CA 1
ATOM 658 C C . GLY A 1 86 ? -4.711 0.918 16.634 1.00 75.31 86 GLY A C 1
ATOM 659 O O . GLY A 1 86 ? -5.820 1.375 16.372 1.00 75.31 86 GLY A O 1
ATOM 660 N N . LEU A 1 87 ? -3.588 1.534 16.253 1.00 72.06 87 LEU A N 1
ATOM 661 C CA . LEU A 1 87 ? -3.595 2.849 15.597 1.00 72.06 87 LEU A CA 1
ATOM 662 C C . LEU A 1 87 ? -4.047 2.763 14.137 1.00 72.06 87 LEU A C 1
ATOM 664 O O . LEU A 1 87 ? -4.734 3.665 13.663 1.00 72.06 87 LEU A O 1
ATOM 668 N N . GLY A 1 88 ? -3.693 1.684 13.432 1.00 70.38 88 GLY A N 1
ATOM 669 C CA . GLY A 1 88 ? -4.117 1.477 12.049 1.00 70.38 88 GLY A CA 1
ATOM 670 C C . GLY A 1 88 ? -5.623 1.252 11.935 1.00 70.38 88 GLY A C 1
ATOM 671 O O . GLY A 1 88 ? -6.259 1.914 11.121 1.00 70.38 88 GLY A O 1
ATOM 672 N N . ALA A 1 89 ? -6.220 0.406 12.785 1.00 76.38 89 ALA A N 1
ATOM 673 C CA . ALA A 1 89 ? -7.670 0.202 12.754 1.00 76.38 89 ALA A CA 1
ATOM 674 C C . ALA A 1 89 ? -8.437 1.449 13.209 1.00 76.38 89 ALA A C 1
ATOM 676 O O . ALA A 1 89 ? -9.435 1.793 12.584 1.00 76.38 89 ALA A O 1
ATOM 677 N N . ALA A 1 90 ? -7.954 2.171 14.228 1.00 78.94 90 ALA A N 1
ATOM 678 C CA . ALA A 1 90 ? -8.572 3.427 14.656 1.00 78.94 90 ALA A CA 1
ATOM 679 C C . ALA A 1 90 ? -8.539 4.495 13.548 1.00 78.94 90 ALA A C 1
ATOM 681 O O . ALA A 1 90 ? -9.529 5.188 13.324 1.00 78.94 90 ALA A O 1
ATOM 682 N N . GLN A 1 91 ? -7.427 4.603 12.811 1.00 79.94 91 GLN A N 1
ATOM 683 C CA . GLN A 1 91 ? -7.323 5.510 11.667 1.00 79.94 91 GLN A CA 1
ATOM 684 C C . GLN A 1 91 ? -8.264 5.096 10.530 1.00 79.94 91 GLN A C 1
ATOM 686 O O . GLN A 1 91 ? -8.952 5.949 9.974 1.00 79.94 91 GLN A O 1
ATOM 691 N N . VAL A 1 92 ? -8.285 3.808 10.177 1.00 79.00 92 VAL A N 1
ATOM 692 C CA . VAL A 1 92 ? -9.150 3.278 9.114 1.00 79.00 92 VAL A CA 1
ATOM 693 C C . VAL A 1 92 ? -10.617 3.502 9.466 1.00 79.00 92 VAL A C 1
ATOM 695 O O . VAL A 1 92 ? -11.353 4.018 8.633 1.00 79.00 92 VAL A O 1
ATOM 698 N N . ALA A 1 93 ? -11.021 3.213 10.705 1.00 83.19 93 ALA A N 1
ATOM 699 C CA . ALA A 1 93 ? -12.374 3.463 11.188 1.00 83.19 93 ALA A CA 1
ATOM 700 C C . ALA A 1 93 ? -12.736 4.953 11.106 1.00 83.19 93 ALA A C 1
ATOM 702 O O . ALA A 1 93 ? -13.779 5.299 10.559 1.00 83.19 93 ALA A O 1
ATOM 703 N N . LEU A 1 94 ? -11.854 5.844 11.570 1.00 82.56 94 LEU A N 1
ATOM 704 C CA . LEU A 1 94 ? -12.088 7.287 11.511 1.00 82.56 94 LEU A CA 1
ATOM 705 C C . LEU A 1 94 ? -12.222 7.788 10.064 1.00 82.56 94 LEU A C 1
ATOM 707 O O . LEU A 1 94 ? -13.149 8.528 9.751 1.00 82.56 94 LEU A O 1
ATOM 711 N N . CYS A 1 95 ? -11.325 7.374 9.166 1.00 79.50 95 CYS A N 1
ATOM 712 C CA . CYS A 1 95 ? -11.387 7.762 7.757 1.00 79.50 95 CYS A CA 1
ATOM 713 C C . CYS A 1 95 ? -12.613 7.172 7.049 1.00 79.50 95 CYS A C 1
ATOM 715 O O . CYS A 1 95 ? -13.241 7.878 6.266 1.00 79.50 95 CYS A O 1
ATOM 717 N N . ALA A 1 96 ? -12.980 5.922 7.337 1.00 81.56 96 ALA A N 1
ATOM 718 C CA . ALA A 1 96 ? -14.158 5.285 6.757 1.00 81.56 96 ALA A CA 1
ATOM 719 C C . ALA A 1 96 ? -15.454 5.974 7.198 1.00 81.56 96 ALA A C 1
ATOM 721 O O . ALA A 1 96 ? -16.331 6.197 6.369 1.00 81.56 96 ALA A O 1
ATOM 722 N N . VAL A 1 97 ? -15.547 6.377 8.469 1.00 82.75 97 VAL A N 1
ATOM 723 C CA . VAL A 1 97 ? -16.691 7.138 8.991 1.00 82.75 97 VAL A CA 1
ATOM 724 C C . VAL A 1 97 ? -16.758 8.530 8.369 1.00 82.75 97 VAL A C 1
ATOM 726 O O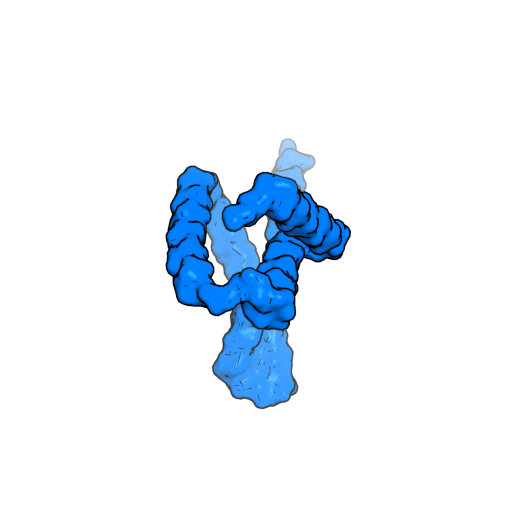 . VAL A 1 97 ? -17.821 8.923 7.909 1.00 82.75 97 VAL A O 1
ATOM 729 N N . LEU A 1 98 ? -15.645 9.268 8.298 1.00 83.06 98 LEU A N 1
ATOM 730 C CA . LEU A 1 98 ? -15.639 10.625 7.732 1.00 83.06 98 LEU A CA 1
ATOM 731 C C . LEU A 1 98 ? -15.969 10.637 6.233 1.00 83.06 98 LEU A C 1
ATOM 733 O O . LEU A 1 98 ? -16.774 11.449 5.783 1.00 83.06 98 LEU A O 1
ATOM 737 N N . LEU A 1 99 ? -15.373 9.727 5.461 1.00 81.00 99 LEU A N 1
ATOM 738 C CA . LEU A 1 99 ? -15.607 9.632 4.018 1.00 81.00 99 LEU A CA 1
ATOM 739 C C . LEU A 1 99 ? -16.978 9.022 3.703 1.00 81.00 99 LEU A C 1
ATOM 741 O O . LEU A 1 99 ? -17.649 9.485 2.786 1.00 81.00 99 LEU A O 1
ATOM 745 N N . GLY A 1 100 ? -17.423 8.035 4.485 1.00 79.81 100 GLY A N 1
ATOM 746 C CA . GLY A 1 100 ? -18.759 7.453 4.366 1.00 79.81 100 GLY A CA 1
ATOM 747 C C . GLY A 1 100 ? -19.865 8.440 4.744 1.00 79.81 100 GLY A C 1
ATOM 748 O O . GLY A 1 100 ? -20.863 8.527 4.038 1.00 79.81 100 GLY A O 1
ATOM 749 N N . ALA A 1 101 ? -19.672 9.247 5.791 1.00 81.06 101 ALA A N 1
ATOM 750 C CA . ALA A 1 101 ? -20.601 10.319 6.152 1.00 81.06 101 ALA A CA 1
ATOM 751 C C . ALA A 1 101 ? -20.664 11.406 5.068 1.00 81.06 101 ALA A C 1
ATOM 753 O O . ALA A 1 101 ? -21.748 11.892 4.756 1.00 81.06 101 ALA A O 1
ATOM 754 N N . GLY A 1 102 ? -19.526 11.742 4.449 1.00 81.56 102 GLY A N 1
ATOM 755 C CA . GLY A 1 102 ? -19.484 12.632 3.289 1.00 81.56 102 GLY A CA 1
ATOM 756 C C . GLY A 1 102 ? -20.258 12.069 2.095 1.00 81.56 102 GLY A C 1
ATOM 757 O O . GLY A 1 102 ? -21.095 12.763 1.533 1.00 81.56 102 GLY A O 1
ATOM 758 N N . ALA A 1 103 ? -20.048 10.797 1.750 1.00 75.88 103 ALA A N 1
ATOM 759 C CA . ALA A 1 103 ? -20.772 10.138 0.661 1.00 75.88 103 ALA A CA 1
ATOM 760 C C . ALA A 1 103 ? -22.285 10.039 0.934 1.00 75.88 103 ALA A C 1
ATOM 762 O O . ALA A 1 103 ? -23.092 10.272 0.039 1.00 75.88 103 ALA A O 1
ATOM 763 N N . TRP A 1 104 ? -22.678 9.772 2.182 1.00 77.25 104 TRP A N 1
ATOM 764 C CA . TRP A 1 104 ? -24.084 9.765 2.586 1.00 77.25 104 TRP A CA 1
ATOM 765 C C . TRP A 1 104 ? -24.728 11.156 2.482 1.00 77.25 104 TRP A C 1
ATOM 767 O O . TRP A 1 104 ? -25.857 11.276 2.012 1.00 77.25 104 TRP A O 1
ATOM 777 N N . ALA A 1 105 ? -23.995 12.220 2.830 1.00 80.19 105 ALA A N 1
ATOM 778 C CA . ALA A 1 105 ? -24.454 13.600 2.659 1.00 80.19 105 ALA A CA 1
ATOM 779 C C . ALA A 1 105 ? -24.627 14.010 1.182 1.00 80.19 105 ALA A C 1
ATOM 781 O O . ALA A 1 105 ? -25.386 14.932 0.895 1.00 80.19 105 ALA A O 1
ATOM 782 N N . LEU A 1 106 ? -23.965 13.317 0.246 1.00 82.00 106 LEU A N 1
ATOM 783 C CA . LEU A 1 106 ? -24.154 13.484 -1.200 1.00 82.00 106 LEU A CA 1
ATOM 784 C C . LEU A 1 106 ? -25.364 12.700 -1.754 1.00 82.00 106 LEU A C 1
ATOM 786 O O . LEU A 1 106 ? -25.645 12.793 -2.946 1.00 82.00 106 LEU A O 1
ATOM 790 N N . GLY A 1 107 ? -26.103 11.972 -0.908 1.00 79.38 107 GLY A N 1
ATOM 791 C CA . GLY A 1 107 ? -27.319 11.246 -1.295 1.00 79.38 107 GLY A CA 1
ATOM 792 C C . GLY A 1 107 ? -27.090 9.807 -1.766 1.00 79.38 107 GLY A C 1
ATOM 793 O O . GLY A 1 107 ? -28.025 9.171 -2.250 1.00 79.38 107 GLY A O 1
ATOM 794 N N . GLU A 1 108 ? -25.877 9.272 -1.610 1.00 77.19 108 GLU A N 1
ATOM 795 C CA . GLU A 1 108 ? -25.569 7.891 -1.981 1.00 77.19 108 GLU A CA 1
ATOM 796 C C . GLU A 1 108 ? -26.246 6.882 -1.034 1.00 77.19 108 GLU A C 1
ATOM 798 O O . GLU A 1 108 ? -26.313 7.106 0.184 1.00 77.19 108 GLU A O 1
ATOM 803 N N . PRO A 1 109 ? -26.711 5.727 -1.553 1.00 80.94 109 PRO A N 1
ATOM 804 C CA . PRO A 1 109 ? -27.293 4.685 -0.723 1.00 80.94 109 PRO A CA 1
ATOM 805 C C . PRO A 1 109 ? -26.288 4.226 0.348 1.00 80.94 109 PRO A C 1
ATOM 807 O O . PRO A 1 109 ? -25.087 4.124 0.076 1.00 80.94 109 PRO A O 1
ATOM 810 N N . PRO A 1 110 ? -26.752 3.894 1.568 1.00 75.19 110 PRO A N 1
ATOM 811 C CA . PRO A 1 110 ? -25.885 3.662 2.728 1.00 75.19 110 PRO A CA 1
ATOM 812 C C . PRO A 1 110 ? -24.857 2.541 2.512 1.00 75.19 110 PRO A C 1
ATOM 814 O O . PRO A 1 110 ? -23.762 2.581 3.070 1.00 75.19 110 PRO A O 1
ATOM 817 N N . VAL A 1 111 ? -25.172 1.570 1.651 1.00 77.50 111 VAL A N 1
ATOM 818 C CA . VAL A 1 111 ? -24.243 0.504 1.250 1.00 77.50 111 VAL A CA 1
ATOM 819 C C . VAL A 1 111 ? -23.114 1.043 0.359 1.00 77.50 111 VAL A C 1
ATOM 821 O O . VAL A 1 111 ? -21.954 0.709 0.585 1.00 77.50 111 VAL A O 1
ATOM 824 N N . ALA A 1 112 ? -23.414 1.913 -0.611 1.00 71.31 112 ALA A N 1
ATOM 825 C CA . ALA A 1 112 ? -22.405 2.518 -1.484 1.00 71.31 112 ALA A CA 1
ATOM 826 C C . ALA A 1 112 ? -21.499 3.483 -0.707 1.00 71.31 112 ALA A C 1
ATOM 828 O O . ALA A 1 112 ? -20.276 3.408 -0.821 1.00 71.31 112 ALA A O 1
ATOM 829 N N . ALA A 1 113 ? -22.079 4.306 0.171 1.00 70.88 113 ALA A N 1
ATOM 830 C CA . ALA A 1 113 ? -21.331 5.202 1.050 1.00 70.88 113 ALA A CA 1
ATOM 831 C C . AL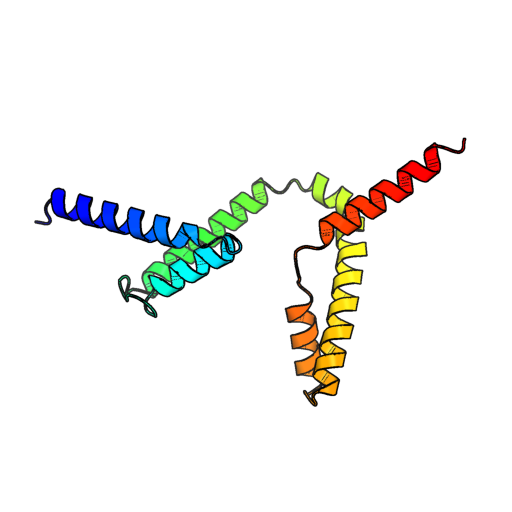A A 1 113 ? -20.352 4.441 1.966 1.00 70.88 113 ALA A C 1
ATOM 833 O O . ALA A 1 113 ? -19.205 4.862 2.142 1.00 70.88 113 ALA A O 1
ATOM 834 N N . ALA A 1 114 ? -20.761 3.282 2.495 1.00 73.12 114 ALA A N 1
ATOM 835 C CA . ALA A 1 114 ? -19.891 2.421 3.293 1.00 73.12 114 ALA A CA 1
ATOM 836 C C . ALA A 1 114 ? -18.729 1.836 2.469 1.00 73.12 114 ALA A C 1
ATOM 838 O O . ALA A 1 114 ? -17.589 1.834 2.937 1.00 73.12 114 ALA A O 1
ATOM 839 N N . VAL A 1 115 ? -18.987 1.383 1.236 1.00 76.19 115 VAL A N 1
ATOM 840 C CA . VAL A 1 115 ? -17.953 0.846 0.331 1.00 76.19 115 VAL A CA 1
ATOM 841 C C . VAL A 1 115 ? -16.953 1.933 -0.075 1.00 76.19 115 VAL A C 1
ATOM 843 O O . VAL A 1 115 ? -15.745 1.694 -0.042 1.00 76.19 115 VAL A O 1
ATOM 846 N N . ILE A 1 116 ? -17.433 3.138 -0.387 1.00 73.88 116 ILE A N 1
ATOM 847 C CA . ILE A 1 116 ? -16.599 4.300 -0.728 1.00 73.88 116 ILE A CA 1
ATOM 848 C C . ILE A 1 116 ? -15.739 4.708 0.475 1.00 73.88 116 ILE A C 1
ATOM 850 O O . ILE A 1 116 ? -14.521 4.859 0.347 1.00 73.88 116 ILE A O 1
ATOM 854 N N . GLY A 1 117 ? -16.347 4.810 1.661 1.00 69.62 117 GLY A N 1
ATOM 855 C CA . GLY A 1 117 ? -15.648 5.140 2.901 1.00 69.62 117 GLY A CA 1
ATOM 856 C C . GLY A 1 117 ? -14.548 4.132 3.240 1.00 69.62 117 GLY A C 1
ATOM 857 O O . GLY A 1 117 ? -13.402 4.517 3.485 1.00 69.62 117 GLY A O 1
ATOM 858 N N . PHE A 1 118 ? -14.847 2.832 3.182 1.00 70.88 118 PHE A N 1
ATOM 859 C CA . PHE A 1 118 ? -13.852 1.785 3.426 1.00 70.88 118 PHE A CA 1
ATOM 860 C C . PHE A 1 118 ? -12.761 1.743 2.353 1.00 70.88 118 PHE A C 1
ATOM 862 O O . PHE A 1 118 ? -11.581 1.631 2.697 1.00 70.88 118 PHE A O 1
ATOM 869 N N . GLY A 1 119 ? -13.125 1.851 1.074 1.00 71.88 119 GLY A N 1
ATOM 870 C CA . GLY A 1 119 ? -12.186 1.793 -0.046 1.00 71.88 119 GLY A CA 1
ATOM 871 C C . GLY A 1 119 ? -11.146 2.911 -0.001 1.00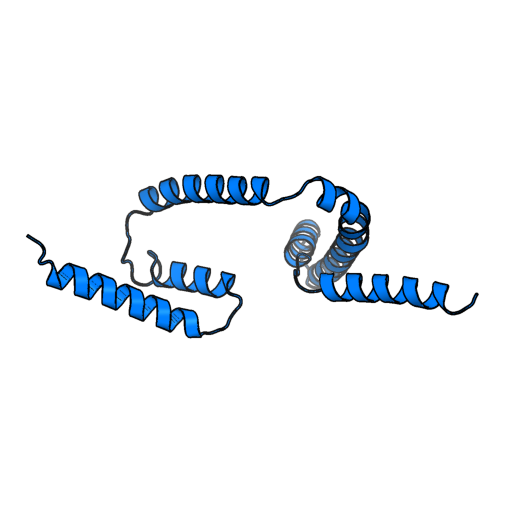 71.88 119 GLY A C 1
ATOM 872 O O . GLY A 1 119 ? -9.950 2.651 -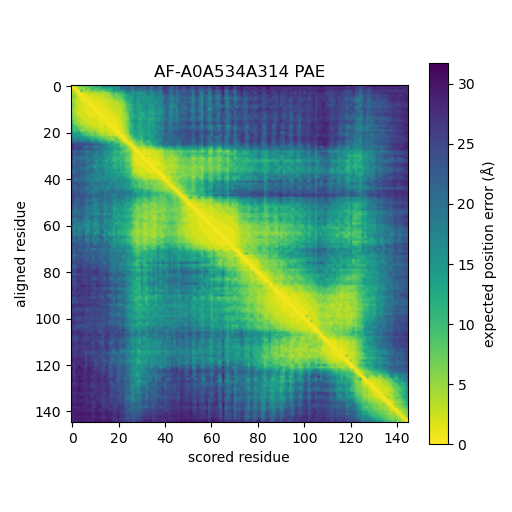0.152 1.00 71.88 119 GLY A O 1
ATOM 873 N N . LEU A 1 120 ? -11.588 4.135 0.288 1.00 64.50 120 LEU A N 1
ATOM 874 C CA . LEU A 1 120 ? -10.739 5.328 0.309 1.00 64.50 120 LEU A CA 1
ATOM 875 C C . LEU A 1 120 ? -9.995 5.535 1.636 1.00 64.50 120 LEU A C 1
ATOM 877 O O . LEU A 1 120 ? -8.993 6.248 1.677 1.00 64.50 120 LEU A O 1
ATOM 881 N N . SER A 1 121 ? -10.420 4.881 2.723 1.00 68.44 121 SER A N 1
ATOM 882 C CA . SER A 1 121 ? -9.744 4.983 4.027 1.00 68.44 121 SER A CA 1
ATOM 883 C C . SER A 1 121 ? -8.310 4.432 4.036 1.00 68.44 121 SER A C 1
ATOM 885 O O . SER A 1 121 ? -7.517 4.775 4.921 1.00 68.44 121 SER A O 1
ATOM 887 N N . ARG A 1 122 ? -7.933 3.617 3.039 1.00 60.56 122 ARG A N 1
ATOM 888 C CA . ARG A 1 122 ? -6.581 3.056 2.880 1.00 60.56 122 ARG A CA 1
ATOM 889 C C . ARG A 1 122 ? -5.600 4.082 2.288 1.00 60.56 122 ARG A C 1
ATOM 891 O O . ARG A 1 122 ? -5.002 3.865 1.241 1.00 60.56 122 ARG A O 1
ATOM 898 N N . GLY A 1 123 ? -5.398 5.200 2.986 1.00 55.69 123 GLY A N 1
ATOM 899 C CA . GLY A 1 123 ? -4.389 6.217 2.666 1.00 55.69 123 GLY A CA 1
ATOM 900 C C . GLY A 1 123 ? -3.032 5.910 3.313 1.00 55.69 123 GLY A C 1
ATOM 901 O O . GLY A 1 123 ? -2.784 6.240 4.477 1.00 55.69 123 GLY A O 1
ATOM 902 N N . GLY A 1 124 ? -2.131 5.265 2.575 1.00 58.75 124 GLY A N 1
ATOM 903 C CA . GLY A 1 124 ? -0.847 4.792 3.097 1.00 58.75 124 GLY A CA 1
ATOM 904 C C . GLY A 1 124 ? 0.264 5.842 3.137 1.00 58.75 124 GLY A C 1
ATOM 905 O O . GLY A 1 124 ? 1.179 5.731 2.345 1.00 58.75 124 GLY A O 1
ATOM 906 N N . HIS A 1 125 ? 0.257 6.808 4.070 1.00 55.38 125 HIS A N 1
ATOM 907 C CA . HIS A 1 125 ? 1.452 7.651 4.340 1.00 55.38 125 HIS A CA 1
ATOM 908 C C . HIS A 1 125 ? 1.609 8.177 5.790 1.00 55.38 125 HIS A C 1
ATOM 910 O O . HIS A 1 125 ? 2.686 8.654 6.149 1.00 55.38 125 HIS A O 1
ATOM 916 N N . ARG A 1 126 ? 0.601 8.056 6.674 1.00 53.72 126 ARG A N 1
ATOM 917 C CA . ARG A 1 126 ? 0.627 8.660 8.034 1.00 53.72 126 ARG A CA 1
ATOM 918 C C . ARG A 1 126 ? 1.240 7.802 9.153 1.00 53.72 126 ARG A C 1
ATOM 920 O O . ARG A 1 126 ? 1.421 8.301 10.263 1.00 53.72 126 ARG A O 1
ATOM 927 N N . TRP A 1 127 ? 1.631 6.555 8.886 1.00 51.91 127 TRP A N 1
ATOM 928 C CA . TRP A 1 127 ? 2.183 5.649 9.909 1.00 51.91 127 TRP A CA 1
ATOM 929 C C . TRP A 1 127 ? 3.480 6.174 10.556 1.00 51.91 127 TRP A C 1
ATOM 931 O O . TRP A 1 127 ? 3.726 5.943 11.740 1.00 51.91 127 TRP A O 1
ATOM 941 N N . ARG A 1 128 ? 4.284 6.944 9.809 1.00 53.81 128 ARG A N 1
ATOM 942 C CA . ARG A 1 128 ? 5.541 7.529 10.308 1.00 53.81 128 ARG A CA 1
ATOM 943 C C . ARG A 1 128 ? 5.295 8.578 11.398 1.00 53.81 128 ARG A C 1
ATOM 945 O O . ARG A 1 128 ? 6.019 8.599 12.387 1.00 53.81 128 ARG A O 1
ATOM 952 N N . ALA A 1 129 ? 4.250 9.397 11.260 1.00 56.34 12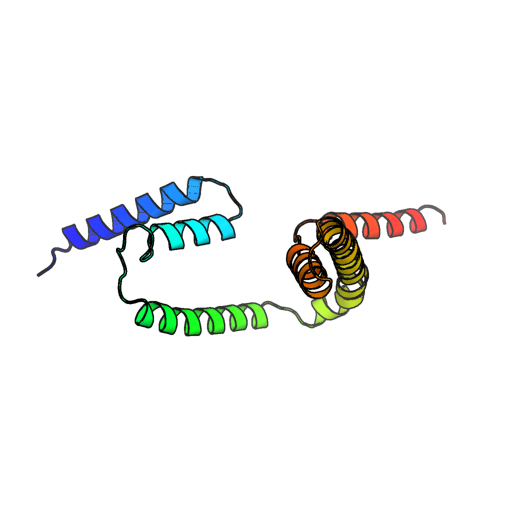9 ALA A N 1
ATOM 953 C CA . ALA A 1 129 ? 3.903 10.421 12.248 1.00 56.34 129 ALA A CA 1
ATOM 954 C C . ALA A 1 129 ? 3.388 9.800 13.559 1.00 56.34 129 ALA A C 1
ATOM 956 O O . ALA A 1 129 ? 3.776 10.234 14.641 1.00 56.34 129 ALA A O 1
ATOM 957 N N . ALA A 1 130 ? 2.587 8.732 13.470 1.00 55.03 130 ALA A N 1
ATOM 958 C CA . ALA A 1 130 ? 2.069 8.024 14.641 1.00 55.03 130 ALA A CA 1
ATOM 959 C C . ALA A 1 130 ? 3.178 7.306 15.436 1.00 55.03 130 ALA A C 1
ATOM 961 O O . ALA A 1 130 ? 3.191 7.356 16.666 1.00 55.03 130 ALA A O 1
ATOM 962 N N . VAL A 1 131 ? 4.151 6.691 14.750 1.00 59.19 131 VAL A N 1
ATOM 963 C CA . VAL A 1 131 ? 5.313 6.055 15.401 1.00 59.19 131 VAL A CA 1
ATOM 964 C C . VAL A 1 131 ? 6.217 7.092 16.079 1.00 59.19 131 VAL A C 1
ATOM 966 O O . VAL A 1 131 ? 6.666 6.864 17.203 1.00 59.19 131 VAL A O 1
ATOM 969 N N . VAL A 1 132 ? 6.454 8.247 15.446 1.00 64.31 132 VAL A N 1
ATOM 970 C CA . VAL A 1 132 ? 7.262 9.333 16.034 1.00 64.31 132 VAL A CA 1
ATOM 971 C C . VAL A 1 132 ? 6.570 9.949 17.255 1.00 64.31 132 VAL A C 1
ATOM 973 O O . VAL A 1 132 ? 7.224 10.145 18.280 1.00 64.31 132 VAL A O 1
ATOM 976 N N . ALA A 1 133 ? 5.253 10.168 17.199 1.00 57.84 133 ALA A N 1
ATOM 977 C CA . ALA A 1 133 ? 4.474 10.664 18.335 1.00 57.84 133 ALA A CA 1
ATOM 978 C C . ALA A 1 133 ? 4.472 9.670 19.516 1.00 57.84 133 ALA A 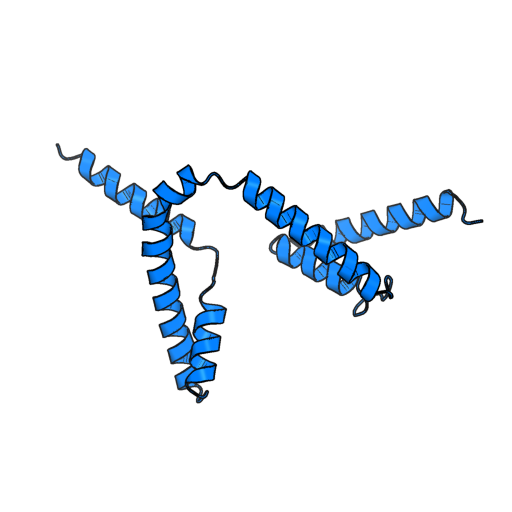C 1
ATOM 980 O O . ALA A 1 133 ? 4.710 10.058 20.661 1.00 57.84 133 ALA A O 1
ATOM 981 N N . ALA A 1 134 ? 4.310 8.370 19.243 1.00 57.44 134 ALA A N 1
ATOM 982 C CA . ALA A 1 134 ? 4.380 7.327 20.269 1.00 57.44 134 ALA A CA 1
ATOM 983 C C . ALA A 1 134 ? 5.790 7.183 20.884 1.00 57.44 134 ALA A C 1
ATOM 985 O O . ALA A 1 134 ? 5.927 6.884 22.072 1.00 57.44 134 ALA A O 1
ATOM 986 N N . GLY A 1 135 ? 6.847 7.424 20.098 1.00 53.12 135 GLY A N 1
ATOM 987 C CA . GLY A 1 135 ? 8.233 7.454 20.575 1.00 53.12 135 GLY A CA 1
ATOM 988 C C . GLY A 1 135 ? 8.585 8.704 21.394 1.00 53.12 135 GLY A C 1
ATOM 989 O O . GLY A 1 135 ? 9.459 8.645 22.260 1.00 53.12 135 GLY A O 1
ATOM 990 N N . ALA A 1 136 ? 7.909 9.831 21.160 1.00 58.38 136 ALA A N 1
ATOM 991 C CA . ALA A 1 136 ? 8.084 11.059 21.937 1.00 58.38 136 ALA A CA 1
ATOM 992 C C . ALA A 1 136 ? 7.465 10.944 23.344 1.00 58.38 136 ALA A C 1
ATOM 994 O O . ALA A 1 136 ? 8.113 11.304 24.326 1.00 58.38 136 ALA A O 1
ATOM 995 N N . ALA A 1 137 ? 6.283 10.328 23.463 1.00 52.56 137 ALA A N 1
ATOM 996 C CA . ALA A 1 137 ? 5.589 10.144 24.744 1.00 52.56 137 ALA A CA 1
ATOM 997 C C . ALA A 1 137 ? 6.377 9.291 25.763 1.00 52.56 137 ALA A C 1
ATOM 999 O O . ALA A 1 137 ? 6.275 9.502 26.968 1.00 52.56 137 ALA A O 1
ATOM 1000 N N . ARG A 1 138 ? 7.217 8.354 25.299 1.00 55.88 138 ARG A N 1
ATOM 1001 C CA . ARG A 1 138 ? 8.042 7.499 26.177 1.00 55.88 138 ARG A CA 1
ATOM 1002 C C . ARG A 1 138 ? 9.335 8.158 26.666 1.00 55.88 138 ARG A C 1
ATOM 1004 O O . ARG A 1 138 ? 9.904 7.690 27.646 1.00 55.88 138 ARG A O 1
ATOM 1011 N N . ARG A 1 139 ? 9.808 9.223 26.007 1.00 57.28 139 ARG A N 1
ATOM 1012 C CA . ARG A 1 139 ? 11.021 9.958 26.418 1.00 57.28 139 ARG A CA 1
ATOM 1013 C C . ARG A 1 139 ? 10.742 11.008 27.492 1.00 57.28 139 ARG A C 1
ATOM 1015 O O . ARG A 1 139 ? 11.583 11.190 28.362 1.00 57.28 139 ARG A O 1
ATOM 1022 N N . GLY A 1 140 ? 9.549 11.606 27.500 1.00 54.53 140 GLY A N 1
ATOM 1023 C CA . GLY A 1 140 ? 9.132 12.537 28.559 1.00 54.53 140 GLY A CA 1
ATOM 1024 C C . GLY A 1 140 ? 8.987 11.883 29.940 1.00 54.53 140 GLY A C 1
ATOM 1025 O O . GLY A 1 140 ? 9.273 12.513 30.947 1.00 54.53 140 GLY A O 1
ATOM 1026 N N . ALA A 1 141 ? 8.634 10.594 29.998 1.00 58.34 141 ALA A N 1
ATOM 1027 C CA . ALA A 1 141 ? 8.457 9.861 31.256 1.00 58.34 141 ALA A CA 1
ATOM 1028 C C . ALA A 1 141 ? 9.770 9.392 31.924 1.00 58.34 141 ALA A C 1
ATOM 1030 O O . ALA A 1 141 ? 9.732 8.884 33.038 1.00 58.34 141 ALA A O 1
ATOM 1031 N N . ARG A 1 142 ? 10.928 9.527 31.256 1.00 57.66 142 ARG A N 1
ATOM 1032 C CA . ARG A 1 142 ? 12.252 9.133 31.789 1.00 57.66 142 ARG A CA 1
ATOM 1033 C C . ARG A 1 142 ? 13.137 10.307 32.217 1.00 57.66 142 ARG A C 1
ATOM 1035 O O . ARG A 1 142 ? 14.223 10.065 32.717 1.00 57.66 142 ARG A O 1
ATOM 1042 N N . ALA A 1 143 ? 12.698 11.547 32.006 1.00 58.38 143 ALA A N 1
ATOM 1043 C CA . ALA A 1 143 ? 13.458 12.753 32.349 1.00 58.38 143 ALA A CA 1
ATOM 1044 C C . ALA A 1 143 ? 12.985 13.425 33.657 1.00 58.38 143 ALA A C 1
ATOM 1046 O O . ALA A 1 143 ? 13.427 14.526 33.963 1.00 58.38 143 ALA A O 1
ATOM 1047 N N . GLY A 1 144 ? 12.063 12.792 34.394 1.00 55.09 144 GLY A N 1
ATOM 1048 C CA . GLY A 1 144 ? 11.450 13.329 35.616 1.00 55.09 144 GLY A CA 1
ATOM 1049 C C . GLY A 1 144 ? 11.578 12.430 36.850 1.00 55.09 144 GLY A C 1
ATOM 1050 O O . GLY A 1 144 ? 10.735 12.528 37.736 1.00 55.09 144 GLY A O 1
ATOM 1051 N N . GLY A 1 145 ? 12.572 11.539 36.892 1.00 46.66 145 GLY A N 1
ATOM 1052 C CA . GLY A 1 145 ? 12.941 10.739 38.067 1.00 46.66 145 GLY A CA 1
ATOM 1053 C C . GLY A 1 145 ? 14.448 10.751 38.244 1.00 46.66 145 GLY A C 1
ATOM 1054 O O . GLY A 1 145 ? 14.886 10.677 39.408 1.00 46.66 145 GLY A O 1
#

Sequence (145 aa):
MISLAETAILLAAAVVAVSLFRFARLSSILGYLAAGLAIGPWGLNLIGDIDRIMQVSEFGIVLLLFIIGLELQPTRLWVMRRLVFGLGAAQVALCAVLLGAGAWALGEPPVAAAVIGFGLSRGGHRWRAAVVAAGAARRGARAGG

Mean pre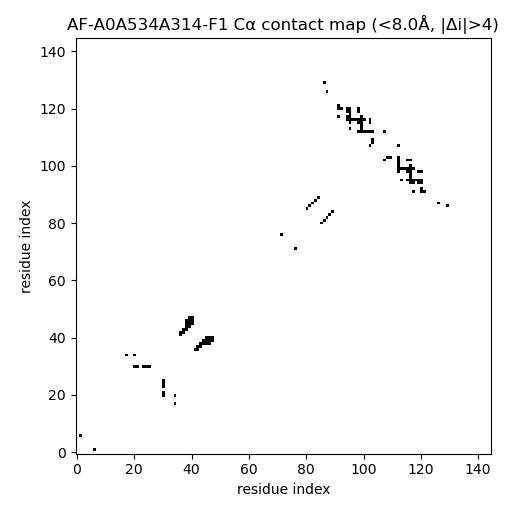dicted aligned error: 15.94 Å

Nearest PDB structures (foldseek):
  8by2-assembly1_A  TM=6.586E-01  e=6.572E-04  Escherichia coli
  9emb-assembly1_A  TM=6.488E-01  e=7.813E-04  Escherichia coli
  9emb-assembly1_B  TM=6.395E-01  e=1.170E-03  Escherichia coli
  8by2-assembly1_B  TM=6.391E-01  e=1.391E-03  Escherichia coli

Foldseek 3Di:
DDDPVNVVVVVVVVVVVLVVLCPPPDDNVVSVVVVCCCCDCNHPNVDVCPVVVVVVVVVVVVVVVVVVVVVDDVVVCVVCVCVCCVVVVVQLVVQLVVQLVVVVVVVDDSVVSNVRSNVVSPPPDCSVVSVVVVVVVVVVVPVPD

Secondary structure (DSSP, 8-state):
---HHHHHHHHHHHHHHHHHHGGG-S-HHHHHHHHHHHHSTTTT-----HHHHHHHHHHHHHHHHHHHHHH--HHHHHHHHHHHHHHHHHHHHHHHHHHHHHHHHTT--HHHHHHHHHHHT--TTTHHHHHHHHHHHHHHTTS--

pLDDT: mean 70.78, std 11.37, range [46.66, 95.5]

Radius of gyration: 23.19 Å; Cα contacts (8 Å, |Δi|>4): 70; chains: 1; bounding box: 48×30×78 Å